Protein AF-A0A151WVJ7-F1 (afdb_monomer_lite)

Sequence (176 aa):
GEPSLVNQLFRTQRDSLEKLSWDQTILDFTKSIVRTGLPNELRTQLLSKFEIKEALLILGPPKLNRMLLSVLKASSTVSKRDEYQSLAQLQVAAALNALGMGLSYLTKPEVSSCLPEDAKSALSQIAEATQLLADHQYRLSLARRAFIKPALNLLGKSPADLAPIVAFRHFFRGRG

Foldseek 3Di:
DDDDPCCVVPPPCPPPPVPPDDDPVRVVVVVVCVVPNDDPVVLVVLLVVLPQDDPLCLQAQQAAAPVLQVLQVVDPVSNVVLVVLRSVSSSLSSVLSVLVVVLVVCPPPVNVVPDDPVVVVVSVVSVVVSVVSSVVSVVSLVVSLVSSVVSCVVVVDPPSVPADSSVVSVVRVDDD

Structure (mmCIF, N/CA/C/O backbone):
data_AF-A0A151WVJ7-F1
#
_entry.id   AF-A0A151WVJ7-F1
#
loop_
_atom_site.group_PDB
_atom_site.id
_atom_site.type_symbol
_atom_site.label_atom_id
_atom_site.label_alt_id
_atom_site.label_comp_id
_atom_site.label_asym_id
_atom_site.label_entity_id
_atom_site.label_seq_id
_atom_site.pdbx_PDB_ins_code
_atom_site.Cartn_x
_atom_site.Cartn_y
_atom_site.Cartn_z
_atom_site.occupancy
_atom_site.B_iso_or_equiv
_atom_site.auth_seq_id
_atom_site.auth_comp_id
_atom_site.auth_asym_id
_atom_site.auth_atom_id
_atom_site.pdbx_PDB_model_num
ATOM 1 N N . GLY A 1 1 ? 17.662 -2.172 46.462 1.00 41.59 1 GLY A N 1
ATOM 2 C CA . GLY A 1 1 ? 18.416 -1.448 45.425 1.00 41.59 1 GLY A CA 1
ATOM 3 C C . GLY A 1 1 ? 17.530 -1.335 44.213 1.00 41.59 1 GLY A C 1
ATOM 4 O O . GLY A 1 1 ? 16.943 -2.344 43.839 1.00 41.59 1 GLY A O 1
ATOM 5 N N . GLU A 1 2 ? 17.357 -0.128 43.680 1.00 43.47 2 GLU A N 1
ATOM 6 C CA . GLU A 1 2 ? 16.563 0.091 42.467 1.00 43.47 2 GLU A CA 1
ATOM 7 C C . GLU A 1 2 ? 17.134 -0.705 41.282 1.00 43.47 2 GLU A C 1
ATOM 9 O O . GLU A 1 2 ? 18.357 -0.865 41.181 1.00 43.47 2 GLU A O 1
ATOM 14 N N . PRO A 1 3 ? 16.285 -1.236 40.386 1.00 49.34 3 PRO A N 1
ATOM 15 C CA . PRO A 1 3 ? 16.765 -1.912 39.194 1.00 49.34 3 PRO A CA 1
ATOM 16 C C . PRO A 1 3 ? 17.488 -0.911 38.282 1.00 49.34 3 PRO A C 1
ATOM 18 O O . PRO A 1 3 ? 16.977 0.164 37.988 1.00 49.34 3 PRO A O 1
ATOM 21 N N . SER A 1 4 ? 18.680 -1.296 37.821 1.00 56.41 4 SER A N 1
ATOM 22 C CA . SER A 1 4 ? 19.497 -0.550 36.857 1.00 56.41 4 SER A CA 1
ATOM 23 C C . SER A 1 4 ? 18.676 -0.067 35.651 1.00 56.41 4 SER A C 1
ATOM 25 O O . SER A 1 4 ? 17.967 -0.860 35.028 1.00 56.41 4 SER A O 1
ATOM 27 N N . LEU A 1 5 ? 18.837 1.210 35.277 1.00 52.72 5 LEU A N 1
ATOM 28 C CA . LEU A 1 5 ? 18.240 1.845 34.090 1.00 52.72 5 LEU A CA 1
ATOM 29 C C . LEU A 1 5 ? 18.525 1.046 32.800 1.00 52.72 5 LEU A C 1
ATOM 31 O O . LEU A 1 5 ? 17.710 1.002 31.885 1.00 52.72 5 LEU A O 1
ATOM 35 N N . VAL A 1 6 ? 19.659 0.339 32.760 1.00 51.47 6 VAL A N 1
ATOM 36 C CA . VAL A 1 6 ? 20.054 -0.557 31.663 1.00 51.47 6 VAL A CA 1
ATOM 37 C C . VAL A 1 6 ? 19.116 -1.772 31.580 1.00 51.47 6 VAL A C 1
ATOM 39 O O . VAL A 1 6 ? 18.705 -2.155 30.492 1.00 51.47 6 VAL A O 1
ATOM 42 N N . ASN A 1 7 ? 18.663 -2.330 32.707 1.00 47.44 7 ASN A N 1
ATOM 43 C CA . ASN A 1 7 ? 17.686 -3.429 32.707 1.00 47.44 7 ASN A CA 1
ATOM 44 C C . ASN A 1 7 ? 16.273 -2.976 32.302 1.00 47.44 7 ASN A C 1
ATOM 46 O O . ASN A 1 7 ? 15.473 -3.809 31.885 1.00 47.44 7 ASN A O 1
ATOM 50 N N . GLN A 1 8 ? 15.958 -1.681 32.406 1.00 52.78 8 GLN A N 1
ATOM 51 C CA . GLN A 1 8 ? 14.706 -1.114 31.892 1.00 52.78 8 GLN A CA 1
ATOM 52 C C . GLN A 1 8 ? 14.799 -0.793 30.392 1.00 52.78 8 GLN A C 1
ATOM 54 O O . GLN A 1 8 ? 13.868 -1.089 29.652 1.00 52.78 8 GLN A O 1
ATOM 59 N N . LEU A 1 9 ? 15.934 -0.251 29.936 1.00 46.62 9 LEU A N 1
ATOM 60 C CA . LEU A 1 9 ? 16.175 0.127 28.537 1.00 46.62 9 LEU A CA 1
ATOM 61 C C . LEU A 1 9 ? 16.411 -1.075 27.608 1.00 46.62 9 LEU A C 1
ATOM 63 O O . LEU A 1 9 ? 16.089 -1.004 26.426 1.00 46.62 9 LEU A O 1
ATOM 67 N N . PHE A 1 10 ? 16.953 -2.178 28.139 1.00 50.00 10 PHE A N 1
ATOM 68 C CA . PHE A 1 10 ? 17.265 -3.399 27.387 1.00 50.00 10 PHE A CA 1
ATOM 69 C C . PHE A 1 10 ? 16.437 -4.610 27.822 1.00 50.00 10 PHE A C 1
ATOM 71 O O . PHE A 1 10 ? 16.807 -5.748 27.520 1.00 50.00 10 PHE A O 1
ATOM 78 N N . ARG A 1 11 ? 15.274 -4.400 28.462 1.00 42.91 11 ARG A N 1
ATOM 79 C CA . ARG A 1 11 ? 14.203 -5.390 28.335 1.00 42.91 11 ARG A CA 1
ATOM 80 C C . ARG A 1 11 ? 13.901 -5.482 26.846 1.00 42.91 11 ARG A C 1
ATOM 82 O O . ARG A 1 11 ? 13.170 -4.668 26.294 1.00 42.91 11 ARG A O 1
ATOM 89 N N . THR A 1 12 ? 14.489 -6.483 26.190 1.00 44.06 12 THR A N 1
ATOM 90 C CA . THR A 1 12 ? 13.904 -7.093 25.002 1.00 44.06 12 THR A CA 1
ATOM 91 C C . THR A 1 12 ? 12.420 -7.158 25.274 1.00 44.06 12 THR A C 1
ATOM 93 O O . THR A 1 12 ? 12.015 -7.811 26.237 1.00 44.06 12 THR A O 1
ATOM 96 N N . GLN A 1 13 ? 11.656 -6.425 24.478 1.00 44.62 13 GLN A N 1
ATOM 97 C CA . GLN A 1 13 ? 10.208 -6.414 24.447 1.00 44.62 13 GLN A CA 1
ATOM 98 C C . GLN A 1 13 ? 9.738 -7.834 24.083 1.00 44.62 13 GLN A C 1
ATOM 100 O O . GLN A 1 13 ? 9.376 -8.140 22.957 1.00 44.62 13 GLN A O 1
ATOM 105 N N . ARG A 1 14 ? 9.870 -8.751 25.043 1.00 41.69 14 ARG A N 1
ATOM 106 C CA . ARG A 1 14 ? 9.162 -10.026 25.131 1.00 41.69 14 ARG A CA 1
ATOM 107 C C . ARG A 1 14 ? 7.841 -9.840 25.862 1.00 41.69 14 ARG A C 1
ATOM 109 O O . ARG A 1 14 ? 7.073 -10.785 25.957 1.00 41.69 14 ARG A O 1
ATOM 116 N N . ASP A 1 15 ? 7.552 -8.631 26.323 1.00 41.44 15 ASP A N 1
ATOM 117 C CA . ASP A 1 15 ? 6.235 -8.285 26.812 1.00 41.44 15 ASP A CA 1
ATOM 118 C C . ASP A 1 15 ? 5.339 -8.066 25.575 1.00 41.44 15 ASP A C 1
ATOM 120 O O . ASP A 1 15 ? 5.373 -7.004 24.953 1.00 41.44 15 ASP A O 1
ATOM 124 N N . SER A 1 16 ? 4.587 -9.123 25.217 1.00 42.91 16 SER A N 1
ATOM 125 C CA . SER A 1 16 ? 3.394 -9.186 24.336 1.00 42.91 16 SER A CA 1
ATOM 126 C C . SER A 1 16 ? 3.463 -9.863 22.954 1.00 42.91 16 SER A C 1
ATOM 128 O O . SER A 1 16 ? 2.464 -9.839 22.236 1.00 42.91 16 SER A O 1
ATOM 130 N N . LEU A 1 17 ? 4.530 -10.583 22.581 1.00 43.16 17 LEU A N 1
ATOM 131 C CA . LEU A 1 17 ? 4.458 -11.405 21.351 1.00 43.16 17 LEU A CA 1
ATOM 132 C C . LEU A 1 17 ? 3.485 -12.601 21.490 1.00 43.16 17 LEU A C 1
ATOM 134 O O . LEU A 1 17 ? 3.067 -13.188 20.495 1.00 43.16 17 LEU A O 1
ATOM 138 N N . GLU A 1 18 ? 3.061 -12.910 22.719 1.00 43.25 18 GLU A N 1
ATOM 139 C CA . GLU A 1 18 ? 2.094 -13.966 23.049 1.00 43.25 18 GLU A CA 1
ATOM 140 C C . GLU A 1 18 ? 0.646 -13.682 22.589 1.00 43.25 18 GLU A C 1
ATOM 142 O O . GLU A 1 18 ? -0.194 -14.571 22.691 1.00 43.25 18 GLU A O 1
ATOM 147 N N . LYS A 1 19 ? 0.327 -12.500 22.032 1.00 51.91 19 LYS A N 1
ATOM 148 C CA . LYS A 1 19 ? -1.049 -12.140 21.612 1.00 51.91 19 LYS A CA 1
ATOM 149 C C . LYS A 1 19 ? -1.224 -11.905 20.100 1.00 51.91 19 LYS A C 1
ATOM 151 O O . LYS A 1 19 ? -2.216 -11.313 19.687 1.00 51.91 19 LYS A O 1
ATOM 156 N N . LEU A 1 20 ? -0.286 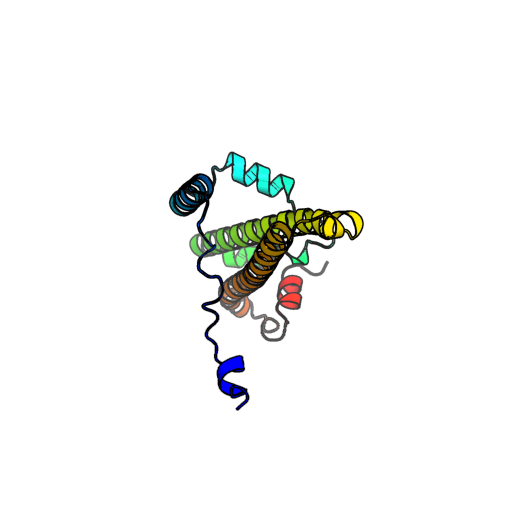-12.358 19.261 1.00 55.97 20 LEU A N 1
ATOM 157 C CA . LEU A 1 20 ? -0.346 -12.204 17.796 1.00 55.97 20 LEU A CA 1
ATOM 158 C C . LEU A 1 20 ? -0.663 -13.530 17.085 1.00 55.97 20 LEU A C 1
ATOM 160 O O . LEU A 1 20 ? 0.048 -13.956 16.175 1.00 55.97 20 LEU A O 1
ATOM 164 N N . SER A 1 21 ? -1.736 -14.208 17.489 1.00 79.44 21 SER A N 1
ATOM 165 C CA . SER A 1 21 ? -2.276 -15.320 16.704 1.00 79.44 21 SER A CA 1
ATOM 166 C C . SER A 1 21 ? -3.178 -14.759 15.609 1.00 79.44 21 SER A C 1
ATOM 168 O O . SER A 1 21 ? -4.186 -14.116 15.904 1.00 79.44 21 SER A O 1
ATOM 170 N N . TRP A 1 22 ? -2.828 -14.995 14.346 1.00 85.88 22 TRP A N 1
ATOM 171 C CA . TRP A 1 22 ? -3.732 -14.696 13.240 1.00 85.88 22 TRP A CA 1
ATOM 172 C C . TRP A 1 22 ? -4.992 -15.547 13.385 1.00 85.88 22 TRP A C 1
ATOM 174 O O . TRP A 1 22 ? -4.895 -16.746 13.650 1.00 85.88 22 TRP A O 1
ATOM 184 N N . ASP A 1 23 ? -6.158 -14.948 13.156 1.00 91.44 23 ASP A N 1
ATOM 185 C CA . ASP A 1 23 ? -7.350 -15.741 12.876 1.00 91.44 23 ASP A CA 1
ATOM 186 C C . ASP A 1 23 ? -7.069 -16.668 11.680 1.00 91.44 23 ASP A C 1
ATOM 188 O O . ASP A 1 23 ? -6.447 -16.263 10.690 1.00 91.44 23 ASP A O 1
ATOM 192 N N . GLN A 1 24 ? -7.514 -17.920 11.777 1.00 91.44 24 GLN A N 1
ATOM 193 C CA . GLN A 1 24 ? -7.188 -18.946 10.789 1.00 91.44 24 GLN A CA 1
ATOM 194 C C . GLN A 1 24 ? -7.750 -18.601 9.402 1.00 91.44 24 GLN A C 1
ATOM 196 O O . GLN A 1 24 ? -7.075 -18.810 8.394 1.00 91.44 24 GLN A O 1
ATOM 201 N N . THR A 1 25 ? -8.938 -17.993 9.344 1.00 94.31 25 THR A N 1
ATOM 202 C CA . THR A 1 25 ? -9.561 -17.557 8.088 1.00 94.31 25 THR A CA 1
ATOM 203 C C . THR A 1 25 ? -8.747 -16.442 7.444 1.00 94.31 25 THR A C 1
ATOM 205 O O . THR A 1 25 ? -8.478 -16.490 6.243 1.00 94.31 25 THR A O 1
ATOM 208 N N . ILE A 1 26 ? -8.306 -15.459 8.239 1.00 91.00 26 ILE A N 1
ATOM 209 C CA . ILE A 1 26 ? -7.441 -14.370 7.762 1.00 91.00 26 ILE A CA 1
ATOM 210 C C . ILE A 1 26 ? -6.123 -14.941 7.227 1.00 91.00 26 ILE A C 1
ATOM 212 O O . ILE A 1 26 ? -5.690 -14.582 6.131 1.00 91.00 26 ILE A O 1
ATOM 216 N N . LEU A 1 27 ? -5.505 -15.868 7.962 1.00 92.19 27 LEU A N 1
ATOM 217 C CA . LEU A 1 27 ? -4.246 -16.495 7.568 1.00 92.19 27 LEU A CA 1
ATOM 218 C C . LEU A 1 27 ? -4.366 -17.276 6.259 1.00 92.19 27 LEU A C 1
ATOM 220 O O . LEU A 1 27 ? -3.520 -17.127 5.372 1.00 92.19 27 LEU A O 1
ATOM 224 N N . ASP A 1 28 ? -5.399 -18.100 6.123 1.00 93.94 28 ASP A N 1
ATOM 225 C CA . ASP A 1 28 ? -5.593 -18.930 4.938 1.00 93.94 28 ASP A CA 1
ATOM 226 C C . ASP A 1 28 ? -5.972 -18.095 3.716 1.00 93.94 28 ASP A C 1
ATOM 228 O O . ASP A 1 28 ? -5.430 -18.318 2.626 1.00 93.94 28 ASP A O 1
ATOM 232 N N . PHE A 1 29 ? -6.799 -17.064 3.905 1.00 93.94 29 PHE A N 1
ATOM 233 C CA . PHE A 1 29 ? -7.080 -16.080 2.867 1.00 93.94 29 PHE A CA 1
ATOM 234 C C . PHE A 1 29 ? -5.795 -15.390 2.392 1.00 93.94 29 PHE A C 1
ATOM 236 O O . PHE A 1 29 ? -5.490 -15.406 1.198 1.00 93.94 29 PHE A O 1
ATOM 243 N N . THR A 1 30 ? -4.985 -14.845 3.305 1.00 93.38 30 THR A N 1
ATOM 244 C CA . THR A 1 30 ? -3.733 -14.167 2.940 1.00 93.38 30 THR A CA 1
ATOM 245 C C . THR A 1 30 ? -2.762 -15.108 2.235 1.00 93.38 30 THR A C 1
ATOM 247 O O . THR A 1 30 ? -2.191 -14.740 1.207 1.00 93.38 30 THR A O 1
ATOM 250 N N . LYS A 1 31 ? -2.603 -16.346 2.720 1.00 94.75 31 LYS A N 1
ATOM 251 C CA . LYS A 1 31 ? -1.777 -17.368 2.058 1.00 94.75 31 LYS A CA 1
ATOM 252 C C . LYS A 1 31 ? -2.257 -17.669 0.641 1.00 94.75 31 LYS A C 1
ATOM 254 O O . LYS A 1 31 ? -1.425 -17.854 -0.247 1.00 94.75 31 LYS A O 1
ATOM 259 N N . SER A 1 32 ? -3.569 -17.746 0.430 1.00 96.56 32 SER A N 1
ATOM 260 C CA . SER A 1 32 ? -4.154 -17.954 -0.896 1.00 96.56 32 SER A CA 1
ATOM 261 C C . SER A 1 32 ? -3.799 -16.793 -1.827 1.00 96.56 32 SER A C 1
ATOM 263 O O . SER A 1 32 ? -3.144 -17.007 -2.848 1.00 96.56 32 SER A O 1
ATOM 265 N N . ILE A 1 33 ? -4.089 -15.554 -1.415 1.00 96.50 33 ILE A N 1
ATOM 266 C CA . ILE A 1 33 ? -3.844 -14.360 -2.234 1.00 96.50 33 ILE A CA 1
ATOM 267 C C . ILE A 1 33 ? -2.358 -14.157 -2.547 1.00 96.50 33 ILE A C 1
ATOM 269 O O . ILE A 1 33 ? -2.028 -13.751 -3.658 1.00 96.50 33 ILE A O 1
ATOM 273 N N . VAL A 1 34 ? -1.442 -14.469 -1.627 1.00 94.25 34 VAL A N 1
ATOM 274 C CA . VAL A 1 34 ? 0.006 -14.396 -1.902 1.00 94.25 34 VAL A CA 1
ATOM 275 C C . VAL A 1 34 ? 0.428 -15.369 -3.009 1.00 94.25 34 VAL A C 1
ATOM 277 O O . VAL A 1 34 ? 1.318 -15.050 -3.793 1.00 94.25 34 VAL A O 1
ATOM 280 N N . ARG A 1 35 ? -0.206 -16.545 -3.100 1.00 95.88 35 ARG A N 1
ATOM 281 C CA . ARG A 1 35 ? 0.140 -17.573 -4.094 1.00 95.88 35 ARG A CA 1
ATOM 282 C C . ARG A 1 35 ? -0.509 -17.332 -5.449 1.00 95.88 35 ARG A C 1
ATOM 284 O O . ARG A 1 35 ? 0.130 -17.558 -6.470 1.00 95.88 35 ARG A O 1
ATOM 291 N N . THR A 1 36 ? -1.771 -16.917 -5.460 1.00 96.25 36 THR A N 1
ATOM 292 C CA . THR A 1 36 ? -2.574 -16.850 -6.691 1.00 96.25 36 THR A CA 1
ATOM 293 C C . THR A 1 36 ? -2.821 -15.427 -7.174 1.00 96.25 36 THR A C 1
ATOM 295 O O . THR A 1 36 ? -3.257 -15.223 -8.303 1.00 96.25 36 THR A O 1
ATOM 298 N N . GLY A 1 37 ? -2.564 -14.430 -6.328 1.00 94.81 37 GLY A N 1
ATOM 299 C CA . GLY A 1 37 ? -3.049 -13.072 -6.521 1.00 94.81 37 GLY A CA 1
ATOM 300 C C . GLY A 1 37 ? -4.558 -12.951 -6.283 1.00 94.81 37 GLY A C 1
ATOM 301 O O . GLY A 1 37 ? -5.278 -13.934 -6.103 1.00 94.81 37 GLY A O 1
ATOM 302 N N . LEU A 1 38 ? -5.041 -11.706 -6.291 1.00 94.56 38 LEU A N 1
ATOM 303 C CA . LEU A 1 38 ? -6.476 -11.411 -6.297 1.00 94.56 38 LEU A CA 1
ATOM 304 C C . LEU A 1 38 ? -7.118 -11.822 -7.638 1.00 94.56 38 LEU A C 1
ATOM 306 O O . LEU A 1 38 ? -6.493 -11.623 -8.687 1.00 94.56 38 LEU A O 1
ATOM 310 N N . PRO A 1 39 ? -8.378 -12.289 -7.642 1.00 95.12 39 PRO A N 1
ATOM 311 C CA . PRO A 1 39 ? -9.177 -12.381 -8.863 1.00 95.12 39 PRO A CA 1
ATOM 312 C C . PRO A 1 39 ? -9.229 -11.034 -9.599 1.00 95.12 39 PRO A C 1
ATOM 314 O O . PRO A 1 39 ? -9.251 -9.975 -8.963 1.00 95.12 39 PRO A O 1
ATOM 317 N N . ASN A 1 40 ? -9.236 -11.054 -10.934 1.00 94.12 40 ASN A N 1
ATOM 318 C CA . ASN A 1 40 ? -9.150 -9.834 -11.746 1.00 94.12 40 ASN A CA 1
ATOM 319 C C . ASN A 1 40 ? -10.339 -8.897 -11.520 1.00 94.12 40 ASN A C 1
ATOM 321 O O . ASN A 1 40 ? -10.156 -7.682 -11.409 1.00 94.12 40 ASN A O 1
ATOM 325 N N . GLU A 1 41 ? -11.534 -9.462 -11.397 1.00 95.75 41 GLU A N 1
ATOM 326 C CA . GLU A 1 41 ? -12.787 -8.756 -11.154 1.00 95.75 41 GLU A CA 1
ATOM 327 C C . GLU A 1 41 ? -12.731 -8.051 -9.796 1.00 95.75 41 GLU A C 1
ATOM 329 O O . GLU A 1 41 ? -12.938 -6.839 -9.713 1.00 95.75 41 GLU A O 1
ATOM 334 N N . LEU A 1 42 ? -12.336 -8.782 -8.745 1.00 95.38 42 LEU A N 1
ATOM 335 C CA . LEU A 1 42 ? -12.203 -8.236 -7.393 1.00 95.38 42 LEU A CA 1
ATOM 336 C C . LEU A 1 42 ? -11.128 -7.147 -7.327 1.00 95.38 42 LEU A C 1
ATOM 338 O O . LEU A 1 42 ? -11.358 -6.085 -6.750 1.00 95.38 42 LEU A O 1
ATOM 342 N N . ARG A 1 43 ? -9.961 -7.371 -7.944 1.00 96.50 43 ARG A N 1
ATOM 343 C CA . ARG A 1 43 ? -8.898 -6.358 -8.010 1.00 96.50 43 ARG A CA 1
ATOM 344 C C . ARG A 1 43 ? -9.418 -5.082 -8.667 1.00 96.50 43 ARG A C 1
ATOM 346 O O . ARG A 1 43 ? -9.240 -4.003 -8.114 1.00 96.50 43 ARG A O 1
ATOM 353 N N . THR A 1 44 ? -10.080 -5.201 -9.815 1.00 95.62 44 THR A N 1
ATOM 354 C CA . THR A 1 44 ? -10.607 -4.052 -10.567 1.00 95.62 44 THR A CA 1
ATOM 355 C C . THR A 1 44 ? -11.663 -3.297 -9.761 1.00 95.62 44 THR A C 1
ATOM 357 O O . THR A 1 44 ? -11.609 -2.070 -9.672 1.00 95.62 44 THR A O 1
ATOM 360 N N . GLN A 1 45 ? -12.571 -4.021 -9.103 1.00 97.38 45 GLN A N 1
ATOM 361 C CA . GLN A 1 45 ? -13.584 -3.440 -8.226 1.00 97.38 45 GLN A CA 1
ATOM 362 C C . GLN A 1 45 ? -12.954 -2.657 -7.066 1.00 97.38 45 GLN A C 1
ATOM 364 O O . GLN A 1 45 ? -13.356 -1.526 -6.799 1.00 97.38 45 GLN A O 1
ATOM 369 N N . LEU A 1 46 ? -11.951 -3.227 -6.388 1.00 97.12 46 LEU A N 1
ATOM 370 C CA . LEU A 1 46 ? -11.264 -2.567 -5.275 1.00 97.12 46 LEU A CA 1
ATOM 371 C C . LEU A 1 46 ? -10.479 -1.333 -5.736 1.00 97.12 46 LEU A C 1
ATOM 373 O O . LEU A 1 46 ? -10.552 -0.291 -5.087 1.00 97.12 46 LEU A O 1
ATOM 377 N N . LEU A 1 47 ? -9.778 -1.420 -6.870 1.00 95.62 47 LEU A N 1
ATOM 378 C CA . LEU A 1 47 ? -9.050 -0.287 -7.449 1.00 95.62 47 LEU A CA 1
ATOM 379 C C . LEU A 1 47 ? -9.986 0.859 -7.847 1.00 95.62 47 LEU A C 1
ATOM 381 O O . LEU A 1 47 ? -9.636 2.019 -7.656 1.00 95.62 47 LEU A O 1
ATOM 385 N N . SER A 1 48 ? -11.174 0.543 -8.368 1.00 95.50 48 SER A N 1
ATOM 386 C CA . SER A 1 48 ? -12.192 1.545 -8.691 1.00 95.50 48 SER A CA 1
ATOM 387 C C . SER A 1 48 ? -12.800 2.163 -7.430 1.00 95.50 48 SER A C 1
ATOM 389 O O . SER A 1 48 ? -12.926 3.382 -7.338 1.00 95.50 48 SER A O 1
ATOM 391 N N . LYS A 1 49 ? -13.123 1.340 -6.426 1.00 96.12 49 LYS A N 1
ATOM 392 C CA . LYS A 1 49 ? -13.698 1.801 -5.156 1.00 96.12 49 LYS A CA 1
ATOM 393 C C . LYS A 1 49 ? -12.767 2.753 -4.407 1.00 96.12 49 LYS A C 1
ATOM 395 O O . LYS A 1 49 ? -13.234 3.726 -3.823 1.00 96.12 49 LYS A O 1
ATOM 400 N N . PHE A 1 50 ? -11.468 2.470 -4.427 1.00 95.06 50 PHE A N 1
ATOM 401 C CA . PHE A 1 50 ? -10.446 3.248 -3.727 1.00 95.06 50 PHE A CA 1
ATOM 402 C C . PHE A 1 50 ? -9.565 4.049 -4.690 1.00 95.06 50 PHE A C 1
ATOM 404 O O . PHE A 1 50 ? -8.381 4.271 -4.425 1.00 95.06 50 PHE A O 1
ATOM 411 N N . GLU A 1 51 ? -10.152 4.500 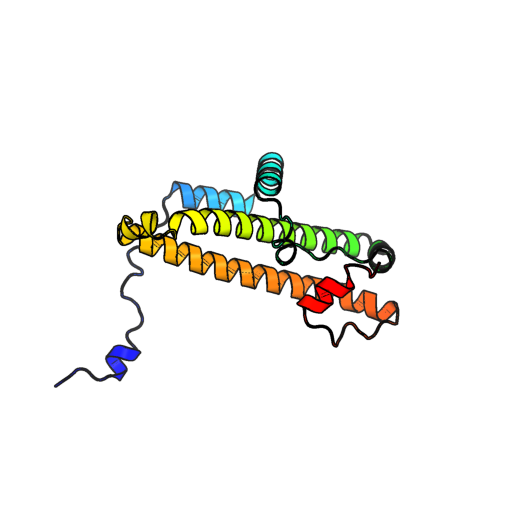-5.800 1.00 92.31 51 GLU A N 1
ATOM 412 C CA . GLU A 1 51 ? -9.472 5.314 -6.802 1.00 92.31 51 GLU A CA 1
ATOM 413 C C . GLU A 1 51 ? -8.815 6.555 -6.177 1.00 92.31 51 GLU A C 1
ATOM 415 O O . GLU A 1 51 ? -9.351 7.215 -5.285 1.00 92.31 51 GLU A O 1
ATOM 420 N N . ILE A 1 52 ? -7.635 6.891 -6.690 1.00 87.38 52 ILE A N 1
ATOM 421 C CA . ILE A 1 52 ? -6.830 8.018 -6.240 1.00 87.38 52 ILE A CA 1
ATOM 422 C C . ILE A 1 52 ? -7.235 9.290 -6.986 1.00 87.38 52 ILE A C 1
ATOM 424 O O . ILE A 1 52 ? -6.938 9.442 -8.171 1.00 87.38 52 ILE A O 1
ATOM 428 N N . LYS A 1 53 ? -7.871 10.225 -6.273 1.00 85.12 53 LYS A N 1
ATOM 429 C CA . LYS A 1 53 ? -8.361 11.503 -6.813 1.00 85.12 53 LYS A CA 1
ATOM 430 C C . LYS A 1 53 ? -7.670 12.698 -6.156 1.00 85.12 53 LYS A C 1
ATOM 432 O O . LYS A 1 53 ? -7.201 12.611 -5.025 1.00 85.12 53 LYS A O 1
ATOM 437 N N . GLU A 1 54 ? -7.620 13.814 -6.882 1.00 82.88 54 GLU A N 1
ATOM 438 C CA . GLU A 1 54 ? -7.253 15.142 -6.360 1.00 82.88 54 GLU A CA 1
ATOM 439 C C . GLU A 1 54 ? -5.975 15.161 -5.494 1.00 82.88 54 GLU A C 1
ATOM 441 O O . GLU A 1 54 ? -4.881 14.881 -5.993 1.00 82.88 54 GLU A O 1
ATOM 446 N N . ALA A 1 55 ? -6.100 15.487 -4.202 1.00 76.31 55 ALA A N 1
ATOM 447 C CA . ALA A 1 55 ? -5.000 15.580 -3.245 1.00 76.31 55 ALA A CA 1
ATOM 448 C C . ALA A 1 55 ? -4.231 14.257 -3.087 1.00 76.31 55 ALA A C 1
ATOM 450 O O . ALA A 1 55 ? -3.035 14.260 -2.797 1.00 76.31 55 ALA A O 1
ATOM 451 N N . LEU A 1 56 ? -4.882 13.119 -3.348 1.00 79.94 56 LEU A N 1
ATOM 452 C CA . LEU A 1 56 ? -4.268 11.801 -3.241 1.00 79.94 56 LEU A CA 1
ATOM 453 C C . LEU A 1 56 ? -3.425 11.442 -4.465 1.00 79.94 56 LEU A C 1
ATOM 455 O O . LEU A 1 56 ? -2.694 10.460 -4.406 1.00 79.94 56 LEU A O 1
ATOM 459 N N . LEU A 1 57 ? -3.445 12.225 -5.554 1.00 80.44 57 LEU A N 1
ATOM 460 C CA . LEU A 1 57 ? -2.658 11.937 -6.766 1.00 80.44 57 LEU A CA 1
ATOM 461 C C . LEU A 1 57 ? -1.156 11.777 -6.489 1.00 80.44 57 LEU A C 1
ATOM 463 O O . LEU A 1 57 ? -0.462 11.119 -7.262 1.00 80.44 57 LEU A O 1
ATOM 467 N N . ILE A 1 58 ? -0.654 12.333 -5.382 1.00 77.19 58 ILE A N 1
ATOM 468 C CA . ILE A 1 58 ? 0.720 12.122 -4.915 1.00 77.19 58 ILE A CA 1
ATOM 469 C C . ILE A 1 58 ? 0.999 10.675 -4.482 1.00 77.19 58 ILE A C 1
ATOM 471 O O . ILE A 1 58 ? 2.146 10.238 -4.516 1.00 77.19 58 ILE A O 1
ATOM 475 N N . LEU A 1 59 ? -0.018 9.912 -4.094 1.00 77.75 59 LEU A N 1
ATOM 476 C CA . LEU A 1 59 ? 0.106 8.500 -3.751 1.00 77.75 59 LEU A CA 1
ATOM 477 C C . LEU A 1 59 ? 0.219 7.628 -5.000 1.00 77.75 59 LEU A C 1
ATOM 479 O O . LEU A 1 59 ? 0.834 6.573 -4.928 1.00 77.75 59 LEU A O 1
ATOM 483 N N . GLY A 1 60 ? -0.335 8.055 -6.138 1.00 73.12 60 GLY A N 1
ATOM 484 C CA . GLY A 1 60 ? -0.372 7.270 -7.371 1.00 73.12 60 GLY A CA 1
ATOM 485 C C . GLY A 1 60 ? 0.961 7.200 -8.136 1.00 73.12 60 GLY A C 1
ATOM 486 O O . GLY A 1 60 ? 1.898 7.961 -7.865 1.00 73.12 60 GLY A O 1
ATOM 487 N N . PRO A 1 61 ? 1.064 6.297 -9.131 1.00 72.25 61 PRO A N 1
ATOM 488 C CA . PRO A 1 61 ? 2.199 6.277 -10.045 1.00 72.25 61 PRO A CA 1
ATOM 489 C C . PRO A 1 61 ? 2.282 7.598 -10.831 1.00 72.25 61 PRO A C 1
ATOM 491 O O . PRO A 1 61 ? 1.265 8.069 -11.349 1.00 72.25 61 PRO A O 1
ATOM 494 N N . PRO A 1 62 ? 3.476 8.198 -11.002 1.00 67.75 62 PRO A N 1
ATOM 495 C CA . PRO A 1 62 ? 3.618 9.327 -11.912 1.00 67.75 62 PRO A CA 1
ATOM 496 C C . PRO A 1 62 ? 3.301 8.885 -13.347 1.00 67.75 62 PRO A C 1
ATOM 498 O O . PRO A 1 62 ? 3.746 7.826 -13.800 1.00 67.75 62 PRO A O 1
ATOM 501 N N . LYS A 1 63 ? 2.525 9.701 -14.069 1.00 67.75 63 LYS A N 1
ATOM 502 C CA . LYS A 1 63 ? 2.226 9.480 -15.493 1.00 67.75 63 LYS A CA 1
ATOM 503 C C . LYS A 1 63 ? 3.477 9.738 -16.304 1.00 67.75 63 LYS A C 1
ATOM 505 O O . LYS A 1 63 ? 3.932 10.864 -16.232 1.00 67.75 63 LYS A O 1
ATOM 510 N N . LEU A 1 64 ? 3.973 8.770 -17.080 1.00 64.88 64 LEU A N 1
ATOM 511 C CA . LEU A 1 64 ? 5.145 8.959 -17.941 1.00 64.88 64 LEU A CA 1
ATOM 512 C C . LEU A 1 64 ? 4.934 10.047 -19.008 1.00 64.88 64 LEU A C 1
ATOM 514 O O . LEU A 1 64 ? 3.867 10.133 -19.616 1.00 64.88 64 LEU A O 1
ATOM 518 N N . ASN A 1 65 ? 5.980 10.826 -19.301 1.00 65.00 65 ASN A N 1
ATOM 519 C CA . ASN A 1 65 ? 5.986 11.771 -20.418 1.00 65.00 65 ASN A CA 1
ATOM 520 C C . ASN A 1 65 ? 5.892 11.010 -21.759 1.00 65.00 65 ASN A C 1
ATOM 522 O O . ASN A 1 65 ? 6.543 9.978 -21.934 1.00 65.00 65 ASN A O 1
ATOM 526 N N . ARG A 1 66 ? 5.137 11.542 -22.732 1.00 65.31 66 ARG A N 1
ATOM 527 C CA . ARG A 1 66 ? 4.973 10.956 -24.077 1.00 65.31 66 ARG A CA 1
ATOM 528 C C . ARG A 1 66 ? 6.299 10.673 -24.796 1.00 65.31 66 ARG A C 1
ATOM 530 O O . ARG A 1 66 ? 6.397 9.649 -25.463 1.00 65.31 66 ARG A O 1
ATOM 537 N N . MET A 1 67 ? 7.322 11.510 -24.610 1.00 62.19 67 MET A N 1
ATOM 538 C CA . MET A 1 67 ? 8.656 11.281 -25.191 1.00 62.19 67 MET A CA 1
ATOM 539 C C . MET A 1 67 ? 9.405 10.105 -24.553 1.00 62.19 67 MET A C 1
ATOM 541 O O . MET A 1 67 ? 10.258 9.498 -25.186 1.00 62.19 67 MET A O 1
ATOM 545 N N . LEU A 1 68 ? 9.105 9.774 -23.297 1.00 64.88 68 LEU A N 1
ATOM 546 C CA . LEU A 1 68 ? 9.693 8.611 -22.628 1.00 64.88 68 LEU A CA 1
ATOM 547 C C . LEU A 1 68 ? 8.936 7.343 -22.981 1.00 64.88 68 LEU A C 1
ATOM 549 O O . LEU A 1 68 ? 9.544 6.291 -23.130 1.00 64.88 68 LEU A O 1
ATOM 553 N N . LEU A 1 69 ? 7.625 7.457 -23.195 1.00 67.50 69 LEU A N 1
ATOM 554 C CA . LEU A 1 69 ? 6.821 6.353 -23.697 1.00 67.50 69 LEU A CA 1
ATOM 555 C C . LEU A 1 69 ? 7.314 5.864 -25.062 1.00 67.50 69 LEU A C 1
ATOM 557 O O . LEU A 1 69 ? 7.360 4.658 -25.259 1.00 67.50 69 LEU A O 1
ATOM 561 N N . SER A 1 70 ? 7.706 6.746 -25.988 1.00 67.44 70 SER A N 1
ATOM 562 C CA . SER A 1 70 ? 8.230 6.312 -27.294 1.00 67.44 70 SER A CA 1
ATOM 563 C C . SER A 1 70 ? 9.558 5.557 -27.177 1.00 67.44 70 SER A C 1
ATOM 565 O O . SER A 1 70 ? 9.722 4.530 -27.828 1.00 67.44 70 SER A O 1
ATOM 567 N N . VAL A 1 71 ? 10.467 6.000 -26.302 1.00 68.75 71 VAL A N 1
ATOM 568 C CA . VAL A 1 71 ? 11.750 5.314 -26.062 1.00 68.75 71 VAL A CA 1
ATOM 569 C C . VAL A 1 71 ? 11.558 3.984 -25.338 1.00 68.75 71 VAL A C 1
ATOM 571 O O . VAL A 1 71 ? 12.140 2.980 -25.732 1.00 68.75 71 VAL A O 1
ATOM 574 N N . LEU A 1 72 ? 10.708 3.935 -24.310 1.00 69.12 72 LEU A N 1
ATOM 575 C CA . LEU A 1 72 ? 10.437 2.697 -23.570 1.00 69.12 72 LEU A CA 1
ATOM 576 C C . LEU A 1 72 ? 9.694 1.668 -24.434 1.00 69.12 72 LEU A C 1
ATOM 578 O O . LEU A 1 72 ? 9.940 0.473 -24.301 1.00 69.12 72 LEU A O 1
ATOM 582 N N . LYS A 1 73 ? 8.834 2.118 -25.359 1.00 72.81 73 LYS A N 1
ATOM 583 C CA . LYS A 1 73 ? 8.138 1.253 -26.327 1.00 72.81 73 LYS A CA 1
ATOM 584 C C . LYS A 1 73 ? 9.051 0.665 -27.403 1.00 72.81 73 LYS A C 1
ATOM 586 O O . LYS A 1 73 ? 8.633 -0.280 -28.063 1.00 72.81 73 LYS A O 1
ATOM 591 N N . ALA A 1 74 ? 10.283 1.157 -27.553 1.00 73.88 74 ALA A N 1
ATOM 592 C CA . ALA A 1 74 ? 11.267 0.544 -28.445 1.00 73.88 74 ALA A CA 1
ATOM 593 C C . ALA A 1 74 ? 11.666 -0.876 -27.992 1.00 73.88 74 ALA A C 1
ATOM 595 O O . ALA A 1 74 ? 12.147 -1.667 -28.798 1.00 73.88 74 ALA A O 1
ATOM 596 N N . SER A 1 75 ? 11.428 -1.228 -26.719 1.00 80.44 75 SER A N 1
ATOM 597 C CA . SER A 1 75 ? 11.581 -2.587 -26.199 1.00 80.44 75 SER A CA 1
ATOM 598 C C . SER A 1 75 ? 10.300 -3.046 -25.500 1.00 80.44 75 SER A C 1
ATOM 600 O O . SER A 1 75 ? 9.883 -2.494 -24.480 1.00 80.44 75 SER A O 1
ATOM 602 N N . SER A 1 76 ? 9.685 -4.111 -26.017 1.00 79.88 76 SER A N 1
ATOM 603 C CA . SER A 1 76 ? 8.459 -4.689 -25.450 1.00 79.88 76 SER A CA 1
ATOM 604 C C . SER A 1 76 ? 8.643 -5.145 -23.997 1.00 79.88 76 SER A C 1
ATOM 606 O O . SER A 1 76 ? 7.760 -4.936 -23.166 1.00 79.88 76 SER A O 1
ATOM 608 N N . THR A 1 77 ? 9.811 -5.698 -23.662 1.00 82.81 77 THR A N 1
ATOM 609 C CA . THR A 1 77 ? 10.177 -6.103 -22.298 1.00 82.81 77 THR A CA 1
ATOM 610 C C . THR A 1 77 ? 10.260 -4.906 -21.357 1.00 82.81 77 THR A C 1
ATOM 612 O O . THR A 1 77 ? 9.761 -4.961 -20.233 1.00 82.81 77 THR A O 1
ATOM 615 N N . VAL A 1 78 ? 10.862 -3.806 -21.818 1.00 80.38 78 VAL A N 1
ATOM 616 C CA . VAL A 1 78 ? 10.999 -2.579 -21.027 1.00 80.38 78 VAL A CA 1
ATOM 617 C C . VAL A 1 78 ? 9.636 -1.941 -20.775 1.00 80.38 78 VAL A C 1
ATOM 619 O O . VAL A 1 78 ? 9.326 -1.586 -19.639 1.00 80.38 78 VAL A O 1
ATOM 622 N N . SER A 1 79 ? 8.795 -1.881 -21.809 1.00 80.00 79 SER A N 1
ATOM 623 C CA . SER A 1 79 ? 7.427 -1.373 -21.706 1.00 80.00 79 SER A CA 1
ATOM 624 C C . SER A 1 79 ? 6.571 -2.200 -20.741 1.00 80.00 79 SER A C 1
ATOM 6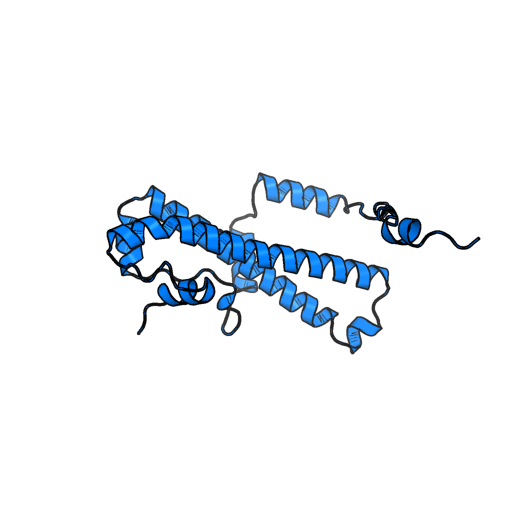26 O O . SER A 1 79 ? 5.932 -1.628 -19.862 1.00 80.00 79 SER A O 1
ATOM 628 N N . LYS A 1 80 ? 6.578 -3.537 -20.857 1.00 85.44 80 LYS A N 1
ATOM 629 C CA . LYS A 1 80 ? 5.812 -4.417 -19.954 1.00 85.44 80 LYS A CA 1
ATOM 630 C C . LYS A 1 80 ? 6.280 -4.305 -18.505 1.00 85.44 80 LYS A C 1
ATOM 632 O O . LYS A 1 80 ? 5.472 -4.333 -17.583 1.00 85.44 80 LYS A O 1
ATOM 637 N N . ARG A 1 81 ? 7.589 -4.159 -18.281 1.00 86.75 81 ARG A N 1
ATOM 638 C CA . ARG A 1 81 ? 8.135 -4.003 -16.929 1.00 86.75 81 ARG A CA 1
ATOM 639 C C . ARG A 1 81 ? 7.674 -2.703 -16.269 1.00 86.75 81 ARG A C 1
ATOM 641 O O . ARG A 1 81 ? 7.314 -2.737 -15.094 1.00 86.75 81 ARG A O 1
ATOM 648 N N . ASP A 1 82 ? 7.665 -1.588 -17.000 1.00 84.81 82 ASP A N 1
ATOM 649 C CA . ASP A 1 82 ? 7.140 -0.320 -16.476 1.00 84.81 82 ASP A CA 1
ATOM 650 C C . ASP A 1 82 ? 5.638 -0.404 -16.180 1.00 84.81 82 ASP A C 1
ATOM 652 O O . ASP A 1 82 ? 5.190 0.069 -15.136 1.00 84.81 82 ASP A O 1
ATOM 656 N N . GLU A 1 83 ? 4.875 -1.065 -17.054 1.00 86.69 83 GLU A N 1
ATOM 657 C CA . GLU A 1 83 ? 3.446 -1.301 -16.854 1.00 86.69 83 GLU A CA 1
ATOM 658 C C . GLU A 1 83 ? 3.184 -2.046 -15.539 1.00 86.69 83 GLU A C 1
ATOM 660 O O . GLU A 1 83 ? 2.428 -1.556 -14.699 1.00 86.69 83 GLU A O 1
ATOM 665 N N . TYR A 1 84 ? 3.877 -3.163 -15.291 1.00 90.06 84 TYR A N 1
ATOM 666 C CA . TYR A 1 84 ? 3.741 -3.898 -14.030 1.00 90.06 84 TYR A CA 1
ATOM 667 C C . TYR A 1 84 ? 4.136 -3.063 -12.808 1.00 90.06 84 TYR A C 1
ATOM 669 O O . TYR A 1 84 ? 3.460 -3.123 -11.780 1.00 90.06 84 TYR A O 1
ATOM 677 N N . GLN A 1 85 ? 5.191 -2.248 -12.904 1.00 89.38 85 GLN A N 1
ATOM 678 C CA . GLN A 1 85 ? 5.579 -1.347 -11.814 1.00 89.38 85 GLN A CA 1
ATOM 679 C C . GLN A 1 85 ? 4.519 -0.271 -11.558 1.00 89.38 85 GLN A C 1
ATOM 681 O O . GLN A 1 85 ? 4.205 0.018 -10.405 1.00 89.38 85 GLN A O 1
ATOM 686 N N . SER A 1 86 ? 3.934 0.291 -12.616 1.00 88.38 86 SER A N 1
ATOM 687 C CA . SER A 1 86 ? 2.850 1.266 -12.507 1.00 88.38 86 SER A CA 1
ATOM 688 C C . SER A 1 86 ? 1.592 0.647 -11.890 1.00 88.38 86 SER A C 1
ATOM 690 O O . SER A 1 86 ? 0.953 1.283 -11.053 1.00 88.38 86 SER A O 1
ATOM 692 N N . LEU A 1 87 ? 1.247 -0.591 -12.257 1.00 91.38 87 LEU A N 1
ATOM 693 C CA . LEU A 1 87 ? 0.121 -1.327 -11.674 1.00 91.38 87 LEU A CA 1
ATOM 694 C C . LEU A 1 87 ? 0.351 -1.638 -10.189 1.00 91.38 87 LEU A C 1
ATOM 696 O O . LEU A 1 87 ? -0.550 -1.430 -9.378 1.00 91.38 87 LEU A O 1
ATOM 700 N N . ALA A 1 88 ? 1.563 -2.055 -9.809 1.00 92.75 88 ALA A N 1
ATOM 701 C CA . ALA A 1 88 ? 1.922 -2.272 -8.408 1.00 92.75 88 ALA A CA 1
ATOM 702 C C . ALA A 1 88 ? 1.796 -0.978 -7.587 1.00 92.75 88 ALA A C 1
ATOM 704 O O . ALA A 1 88 ? 1.168 -0.969 -6.529 1.00 92.75 88 ALA A O 1
ATOM 705 N N . GLN A 1 89 ? 2.315 0.137 -8.114 1.00 92.19 89 GLN A N 1
ATOM 706 C CA . GLN A 1 89 ? 2.181 1.454 -7.490 1.00 92.19 89 GLN A CA 1
ATOM 707 C C . GLN A 1 89 ? 0.718 1.886 -7.339 1.00 92.19 89 GLN A C 1
ATOM 709 O O . GLN A 1 89 ? 0.366 2.494 -6.330 1.00 92.19 89 GLN A O 1
ATOM 714 N N . LEU A 1 90 ? -0.132 1.603 -8.330 1.00 92.44 90 LEU A N 1
ATOM 715 C CA . LEU A 1 90 ? -1.559 1.916 -8.267 1.00 92.44 90 LEU A CA 1
ATOM 716 C C . LEU A 1 90 ? -2.264 1.095 -7.181 1.00 92.44 90 LEU A C 1
ATOM 718 O O . LEU A 1 90 ? -3.068 1.643 -6.431 1.00 92.44 90 LEU A O 1
ATOM 722 N N . GLN A 1 91 ? -1.938 -0.193 -7.061 1.00 95.38 91 GLN A N 1
ATOM 723 C CA . GLN A 1 91 ? -2.536 -1.069 -6.057 1.00 95.38 91 GLN A CA 1
ATOM 724 C C . GLN A 1 91 ? -2.147 -0.672 -4.628 1.00 95.38 91 GLN A C 1
ATOM 726 O O . GLN A 1 91 ? -3.012 -0.630 -3.755 1.00 95.38 91 GLN A O 1
ATOM 731 N N . VAL A 1 92 ? -0.881 -0.313 -4.390 1.00 95.19 92 VAL A N 1
ATOM 732 C CA . VAL A 1 92 ? -0.444 0.209 -3.083 1.00 95.19 92 VAL A CA 1
ATOM 733 C C . VAL A 1 92 ? -1.113 1.550 -2.781 1.00 95.19 92 VAL A C 1
ATOM 735 O O . VAL A 1 92 ? -1.574 1.761 -1.662 1.00 95.19 92 VAL A O 1
ATOM 738 N N . ALA A 1 93 ? -1.234 2.441 -3.769 1.00 93.94 93 ALA A N 1
ATOM 739 C CA . ALA A 1 93 ? -1.926 3.713 -3.583 1.00 93.94 93 ALA A CA 1
ATOM 740 C C . ALA A 1 93 ? -3.398 3.507 -3.189 1.00 93.94 93 ALA A C 1
ATOM 742 O O . ALA A 1 93 ? -3.858 4.114 -2.224 1.00 93.94 93 ALA A O 1
ATOM 743 N N . ALA A 1 94 ? -4.115 2.617 -3.883 1.00 95.44 94 ALA A N 1
ATOM 744 C CA . ALA A 1 94 ? -5.498 2.274 -3.558 1.00 95.44 94 ALA A CA 1
ATOM 745 C C . ALA A 1 94 ? -5.629 1.679 -2.144 1.00 95.44 94 ALA A C 1
ATOM 747 O O . ALA A 1 94 ? -6.544 2.043 -1.408 1.00 95.44 94 ALA A O 1
ATOM 748 N N . ALA A 1 95 ? -4.688 0.823 -1.728 1.00 96.06 95 ALA A N 1
ATOM 749 C CA . ALA A 1 95 ? -4.650 0.292 -0.366 1.00 96.06 95 ALA A CA 1
ATOM 750 C C . ALA A 1 95 ? -4.449 1.401 0.683 1.00 96.06 95 ALA A C 1
ATOM 752 O O . ALA A 1 95 ? -5.166 1.437 1.680 1.00 96.06 95 ALA A O 1
ATOM 753 N N . LEU A 1 96 ? -3.533 2.344 0.436 1.00 95.25 96 LEU A N 1
ATOM 754 C CA . LEU A 1 96 ? -3.316 3.503 1.307 1.00 95.25 96 LEU A CA 1
ATOM 755 C C . LEU A 1 96 ? -4.558 4.396 1.403 1.00 95.25 96 LEU A C 1
ATOM 757 O O . LEU A 1 96 ? -4.874 4.871 2.488 1.00 95.25 96 LEU A O 1
ATOM 761 N N . ASN A 1 97 ? -5.283 4.597 0.299 1.00 95.25 97 ASN A N 1
ATOM 762 C CA . ASN A 1 97 ? -6.543 5.339 0.312 1.00 95.25 97 ASN A CA 1
ATOM 763 C C . ASN A 1 97 ? -7.609 4.616 1.151 1.00 95.25 97 ASN A C 1
ATOM 765 O O . ASN A 1 97 ? -8.211 5.221 2.034 1.00 95.25 97 ASN A O 1
ATOM 769 N N . ALA A 1 98 ? -7.784 3.305 0.948 1.00 95.50 98 ALA A N 1
ATOM 770 C CA . ALA A 1 98 ? -8.717 2.494 1.729 1.00 95.50 98 ALA A CA 1
ATOM 771 C C . ALA A 1 98 ? -8.429 2.560 3.240 1.00 95.50 98 ALA A C 1
ATOM 773 O O . ALA A 1 98 ? -9.340 2.792 4.038 1.00 95.50 98 ALA A O 1
ATOM 774 N N . LEU A 1 99 ? -7.157 2.401 3.620 1.00 94.75 99 LEU A N 1
ATOM 775 C CA . LEU A 1 99 ? -6.702 2.487 5.008 1.00 94.75 99 LEU A CA 1
ATOM 776 C C . LEU A 1 99 ? -6.882 3.897 5.572 1.00 94.75 99 LEU A C 1
ATOM 778 O O . LEU A 1 99 ? -7.435 4.046 6.655 1.00 94.75 99 LEU A O 1
ATOM 782 N N . GLY A 1 100 ? -6.485 4.930 4.826 1.00 92.75 100 GLY A N 1
ATOM 783 C CA . GLY A 1 100 ? -6.639 6.326 5.231 1.00 92.75 100 GLY A CA 1
ATOM 784 C C . GLY A 1 100 ? -8.098 6.706 5.474 1.00 92.75 100 GLY A C 1
ATOM 785 O O . GLY A 1 100 ? -8.407 7.307 6.502 1.00 92.75 100 GLY A O 1
ATOM 786 N N . MET A 1 101 ? -9.011 6.298 4.585 1.00 92.88 101 MET A N 1
ATOM 787 C CA . MET A 1 101 ? -10.451 6.496 4.768 1.00 92.88 101 MET A CA 1
ATOM 788 C C . MET A 1 101 ? -10.960 5.783 6.025 1.00 92.88 101 MET A C 1
ATOM 790 O O . MET A 1 101 ? -11.625 6.408 6.847 1.00 92.88 101 MET A O 1
ATOM 794 N N . GLY A 1 102 ? -10.637 4.497 6.197 1.00 92.44 102 GLY A N 1
ATOM 795 C CA . GLY A 1 102 ? -11.082 3.702 7.347 1.00 92.44 102 GLY A CA 1
ATOM 796 C C . GLY A 1 102 ? -10.554 4.232 8.681 1.00 92.44 102 GLY A C 1
ATOM 797 O O . GLY A 1 102 ? -11.330 4.455 9.609 1.00 92.44 102 GLY A O 1
ATOM 798 N N . LEU A 1 103 ? -9.250 4.507 8.756 1.00 91.69 103 LEU A N 1
ATOM 799 C CA . LEU A 1 103 ? -8.614 5.077 9.943 1.00 91.69 103 LEU A CA 1
ATOM 800 C C . LEU A 1 103 ? -9.199 6.448 10.280 1.00 91.69 103 LEU A C 1
ATOM 802 O O . LEU A 1 103 ? -9.483 6.690 11.445 1.00 91.69 103 LEU A O 1
ATOM 806 N N . SER A 1 104 ? -9.477 7.301 9.287 1.00 91.69 104 SER A N 1
ATOM 807 C CA . SER A 1 104 ? -10.081 8.623 9.520 1.00 91.69 104 SER A CA 1
ATOM 808 C C . SER A 1 104 ? -11.466 8.558 10.168 1.00 91.69 104 SER A C 1
ATOM 810 O O . SER A 1 104 ? -11.863 9.502 10.844 1.00 91.69 104 SER A O 1
ATOM 812 N N . TYR A 1 105 ? -12.227 7.476 9.968 1.00 90.94 105 TYR A N 1
ATOM 813 C CA . TYR A 1 105 ? -13.478 7.263 10.702 1.00 90.94 105 TYR A CA 1
ATOM 814 C C . TYR A 1 105 ? -13.225 6.849 12.151 1.00 90.94 105 TYR A C 1
ATOM 816 O O . TYR A 1 105 ? -13.899 7.347 13.049 1.00 90.94 105 TYR A O 1
ATOM 824 N N . LEU A 1 106 ? -12.264 5.949 12.370 1.00 88.69 106 LEU A N 1
ATOM 825 C CA . LEU A 1 106 ? -11.988 5.352 13.678 1.00 88.69 106 LEU A CA 1
ATOM 826 C C . LEU A 1 106 ? -11.213 6.287 14.618 1.00 88.69 106 LEU A C 1
ATOM 828 O O . LEU A 1 106 ? -11.322 6.152 15.833 1.00 88.69 106 LEU A O 1
ATOM 832 N N . THR A 1 107 ? -10.474 7.255 14.075 1.00 89.00 107 THR A N 1
ATOM 833 C CA . THR A 1 107 ? -9.683 8.230 14.843 1.00 89.00 107 THR A CA 1
ATOM 834 C C . THR A 1 107 ? -10.455 9.496 15.215 1.00 89.00 107 THR A C 1
ATOM 836 O O . THR A 1 107 ? -9.904 10.362 15.894 1.00 89.00 107 THR A O 1
ATOM 839 N N . LYS A 1 108 ? -11.728 9.626 14.812 1.00 91.50 108 LYS A N 1
ATOM 840 C CA . LYS A 1 108 ? -12.587 10.733 15.262 1.00 91.50 108 LYS A CA 1
ATOM 841 C C . LYS A 1 108 ? -12.696 10.723 16.792 1.00 91.50 108 LYS A C 1
ATOM 843 O O . LYS A 1 108 ? -12.898 9.639 17.344 1.00 91.50 108 LYS A O 1
ATOM 848 N N . PRO A 1 109 ? -12.601 11.870 17.492 1.00 90.44 109 PRO A N 1
ATOM 849 C CA . PRO A 1 109 ? -12.617 11.907 18.959 1.00 90.44 109 PRO A CA 1
ATOM 850 C C . PRO A 1 109 ? -13.834 11.210 19.581 1.00 90.44 109 PRO A C 1
ATOM 852 O O . PRO A 1 109 ? -13.711 10.504 20.585 1.00 90.44 109 PRO A O 1
ATOM 855 N N . GLU A 1 110 ? -14.998 11.347 18.946 1.00 93.25 11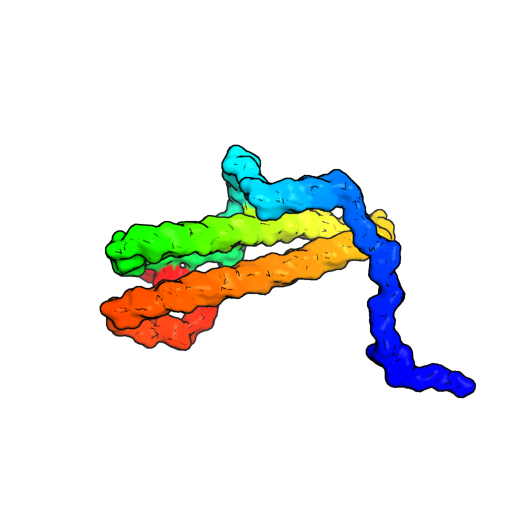0 GLU A N 1
ATOM 856 C CA . GLU A 1 110 ? -16.265 10.767 19.401 1.00 93.25 110 GLU A CA 1
ATOM 857 C C . GLU A 1 110 ? -16.288 9.240 19.251 1.00 93.25 110 GLU A C 1
ATOM 859 O O . GLU A 1 110 ? -17.002 8.560 19.976 1.00 93.25 110 GLU A O 1
ATOM 864 N N . VAL A 1 111 ? -15.496 8.691 18.324 1.00 91.06 111 VAL A N 1
ATOM 865 C CA . VAL A 1 111 ? -15.374 7.244 18.097 1.00 91.06 111 VAL A CA 1
ATOM 866 C C . VAL A 1 111 ? -14.244 6.676 18.947 1.00 91.06 111 VAL A C 1
ATOM 868 O O . VAL A 1 111 ? -14.439 5.716 19.687 1.00 91.06 111 VAL A O 1
ATOM 871 N N . SER A 1 112 ? -13.064 7.294 18.883 1.00 88.88 112 SER A N 1
ATOM 872 C CA . SER A 1 112 ? -11.847 6.797 19.524 1.00 88.88 112 SER A CA 1
ATOM 873 C C . SER A 1 112 ? -11.936 6.762 21.051 1.00 88.88 112 SER A C 1
ATOM 875 O O . SER A 1 112 ? -11.276 5.927 21.671 1.00 88.88 112 SER A O 1
ATOM 877 N N . SER A 1 113 ? -12.723 7.650 21.666 1.00 90.69 113 SER A N 1
ATOM 878 C CA . SER A 1 113 ? -12.951 7.653 23.119 1.00 90.69 113 SER A CA 1
ATOM 879 C C . SER A 1 113 ? -13.795 6.465 23.595 1.00 90.69 113 SER A C 1
ATOM 881 O O . SER A 1 113 ? -13.654 6.044 24.740 1.00 90.69 113 SER A O 1
ATOM 883 N N . CYS A 1 114 ? -14.609 5.879 22.712 1.00 93.81 114 CYS A N 1
ATOM 884 C CA . CYS A 1 114 ? -15.462 4.727 23.008 1.00 93.81 114 CYS A CA 1
ATOM 885 C C . CYS A 1 114 ? -14.800 3.373 22.706 1.00 93.81 114 CYS A C 1
ATOM 887 O O . CYS A 1 114 ? -15.390 2.330 22.992 1.00 93.81 114 CYS A O 1
ATOM 889 N N . LEU A 1 115 ? -13.607 3.356 22.105 1.00 91.19 115 LEU A N 1
ATOM 890 C CA . LEU A 1 115 ? -12.943 2.111 21.728 1.00 91.19 115 LEU A CA 1
ATOM 891 C C . LEU A 1 115 ? -12.315 1.409 22.944 1.00 91.19 115 LEU A C 1
ATOM 893 O O . LEU A 1 115 ? -11.628 2.063 23.734 1.00 91.19 115 LEU A O 1
ATOM 897 N N . PRO A 1 116 ? -12.466 0.078 23.074 1.00 94.19 116 PRO A N 1
ATOM 898 C CA . PRO A 1 116 ? -11.718 -0.694 24.060 1.00 94.19 116 PRO A CA 1
ATOM 899 C C . PRO A 1 116 ? -10.215 -0.710 23.728 1.00 94.19 116 PRO A C 1
ATOM 901 O O . PRO A 1 116 ? -9.819 -0.537 22.573 1.00 94.19 116 PRO A O 1
ATOM 904 N N . GLU A 1 117 ? -9.366 -0.970 24.724 1.00 89.25 117 GLU A N 1
ATOM 905 C CA . GLU A 1 117 ? -7.899 -0.936 24.567 1.00 89.25 117 GLU A CA 1
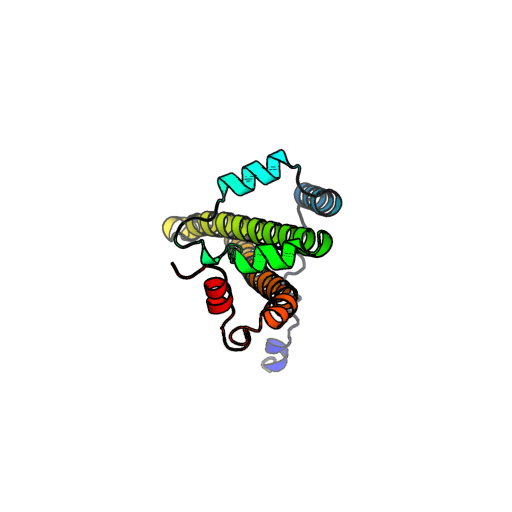ATOM 906 C C . GLU A 1 117 ? -7.363 -1.930 23.523 1.00 89.25 117 GLU A C 1
ATOM 908 O O . GLU A 1 117 ? -6.448 -1.603 22.764 1.00 89.25 117 GLU A O 1
ATOM 913 N N . ASP A 1 118 ? -7.974 -3.113 23.403 1.00 88.69 118 ASP A N 1
ATOM 914 C CA . ASP A 1 118 ? -7.613 -4.077 22.355 1.00 88.69 118 ASP A CA 1
ATOM 915 C C . ASP A 1 118 ? -7.898 -3.511 20.944 1.00 88.69 118 ASP A C 1
ATOM 917 O O . ASP A 1 118 ? -7.109 -3.713 20.020 1.00 88.69 118 ASP A O 1
ATOM 921 N N . ALA A 1 119 ? -8.970 -2.724 20.769 1.00 89.94 119 ALA A N 1
ATOM 922 C CA . ALA A 1 119 ? -9.272 -2.072 19.491 1.00 89.94 119 ALA A CA 1
ATOM 923 C C . ALA A 1 119 ? -8.306 -0.918 19.187 1.00 89.94 119 ALA A C 1
ATOM 925 O O . ALA A 1 119 ? -7.888 -0.755 18.041 1.00 89.94 119 ALA A O 1
ATOM 926 N N . LYS A 1 120 ? -7.897 -0.145 20.202 1.00 88.00 120 LYS A N 1
ATOM 927 C CA . LYS A 1 120 ? -6.858 0.888 20.046 1.00 88.00 120 LYS A CA 1
ATOM 928 C C . LYS A 1 120 ? -5.510 0.272 19.667 1.00 88.00 120 LYS A C 1
ATOM 930 O O . LYS A 1 120 ? -4.812 0.796 18.803 1.00 88.00 120 LYS A O 1
ATOM 935 N N . SER A 1 121 ? -5.184 -0.878 20.251 1.00 89.25 121 SER A N 1
ATOM 936 C CA . SER A 1 121 ? -3.979 -1.644 19.919 1.00 89.25 121 SER A CA 1
ATOM 937 C C . SER A 1 121 ? -4.015 -2.158 18.474 1.00 89.25 121 SER A C 1
ATOM 939 O O . SER A 1 121 ? -3.040 -1.999 17.740 1.00 89.25 121 SER A O 1
ATOM 941 N N . ALA A 1 122 ? -5.154 -2.697 18.022 1.00 90.12 122 ALA A N 1
ATOM 942 C CA . ALA A 1 122 ? -5.349 -3.083 16.622 1.00 90.12 122 ALA A CA 1
ATOM 943 C C . ALA A 1 122 ? -5.223 -1.883 15.664 1.00 90.12 122 ALA A C 1
ATOM 945 O O . ALA A 1 122 ? -4.593 -1.993 14.612 1.00 90.12 122 ALA A O 1
ATOM 946 N N . LEU A 1 123 ? -5.761 -0.716 16.037 1.00 90.50 123 LEU A N 1
ATOM 947 C CA . LEU A 1 123 ? -5.594 0.522 15.272 1.00 90.50 123 LEU A CA 1
ATOM 948 C C . LEU A 1 123 ? -4.128 0.951 15.159 1.00 90.50 123 LEU A C 1
ATOM 950 O O . LEU A 1 123 ? -3.719 1.353 14.070 1.00 90.50 123 LEU A O 1
ATOM 954 N N . SER A 1 124 ? -3.336 0.828 16.232 1.00 89.31 124 SER A N 1
ATOM 955 C CA . SER A 1 124 ? -1.890 1.101 16.184 1.00 89.31 124 SER A CA 1
ATOM 956 C C . SER A 1 124 ? -1.189 0.196 15.172 1.00 89.31 124 SER A C 1
ATOM 958 O O . SER A 1 124 ? -0.488 0.690 14.292 1.00 89.31 124 SER A O 1
ATOM 960 N N . GLN A 1 125 ? -1.468 -1.111 15.202 1.00 91.81 125 GLN A N 1
ATOM 961 C CA . GLN A 1 125 ? -0.881 -2.067 14.254 1.00 91.81 125 GLN A CA 1
ATOM 962 C C . GLN A 1 125 ? -1.268 -1.754 12.798 1.00 91.81 125 GLN A C 1
ATOM 964 O O . GLN A 1 125 ? -0.435 -1.832 11.893 1.00 91.81 125 GLN A O 1
ATOM 969 N N . ILE A 1 126 ? -2.519 -1.350 12.546 1.00 93.44 126 ILE A N 1
ATOM 970 C CA . ILE A 1 126 ? -2.973 -0.935 11.206 1.00 93.44 126 ILE A CA 1
ATOM 971 C C . ILE A 1 126 ? -2.287 0.372 10.773 1.00 93.44 126 ILE A C 1
ATOM 973 O O . ILE A 1 126 ? -1.927 0.526 9.600 1.00 93.44 126 ILE A O 1
ATOM 977 N N . ALA A 1 127 ? -2.073 1.315 11.693 1.00 90.94 127 ALA A N 1
ATOM 978 C CA . ALA A 1 127 ? -1.354 2.556 11.414 1.00 90.94 127 ALA A CA 1
ATOM 979 C C . ALA A 1 127 ? 0.122 2.289 11.071 1.00 90.94 127 ALA A C 1
ATOM 981 O O . ALA A 1 127 ? 0.624 2.816 10.078 1.00 90.94 127 ALA A O 1
ATOM 982 N N . GLU A 1 128 ? 0.794 1.411 11.813 1.00 92.69 128 GLU A N 1
ATOM 983 C CA . GLU A 1 128 ? 2.159 0.953 11.525 1.00 92.69 128 GLU A CA 1
ATOM 984 C C . GLU A 1 128 ? 2.240 0.246 10.160 1.00 92.69 128 GLU A C 1
ATOM 986 O O . GLU A 1 128 ? 3.109 0.554 9.340 1.00 92.69 128 GLU A O 1
ATOM 991 N N . ALA A 1 129 ? 1.275 -0.624 9.839 1.00 94.31 129 ALA A N 1
ATOM 992 C CA . ALA A 1 129 ? 1.176 -1.243 8.516 1.00 94.31 129 ALA A CA 1
ATOM 993 C C . ALA A 1 129 ? 0.976 -0.202 7.397 1.00 94.31 129 ALA A C 1
ATOM 995 O O . ALA A 1 129 ? 1.555 -0.323 6.315 1.00 94.31 129 ALA A O 1
ATOM 996 N N . THR A 1 130 ? 0.205 0.856 7.661 1.00 93.38 130 THR A N 1
ATOM 997 C CA . THR A 1 130 ? 0.011 1.973 6.724 1.00 93.38 130 THR A CA 1
ATOM 998 C C . THR A 1 130 ? 1.324 2.720 6.473 1.00 93.38 130 THR A C 1
ATOM 1000 O O . THR A 1 130 ? 1.630 3.047 5.325 1.00 93.38 130 THR A O 1
ATOM 1003 N N . GLN A 1 131 ? 2.141 2.937 7.510 1.00 92.19 131 GLN A N 1
ATOM 1004 C CA . GLN A 1 131 ? 3.473 3.538 7.365 1.00 92.19 131 GLN A CA 1
ATOM 1005 C C . GLN A 1 131 ? 4.393 2.666 6.498 1.00 92.19 131 GLN A C 1
ATOM 1007 O O . GLN A 1 131 ? 5.035 3.176 5.578 1.00 92.19 131 GLN A O 1
ATOM 1012 N N . LEU A 1 132 ? 4.402 1.346 6.722 1.00 95.38 132 LEU A N 1
ATOM 1013 C CA . LEU A 1 132 ? 5.174 0.404 5.905 1.00 95.38 132 LEU A CA 1
ATOM 1014 C C . LEU A 1 132 ? 4.719 0.395 4.438 1.00 95.38 132 LEU A C 1
ATOM 1016 O O . LEU A 1 132 ? 5.555 0.364 3.535 1.00 95.38 132 LEU A O 1
ATOM 1020 N N . LEU A 1 133 ? 3.411 0.471 4.174 1.00 94.56 133 LEU A N 1
ATOM 1021 C CA . LEU A 1 133 ? 2.877 0.577 2.811 1.00 94.56 133 LEU A CA 1
ATOM 1022 C C . LEU A 1 133 ? 3.253 1.906 2.139 1.00 94.56 133 LEU A C 1
ATOM 1024 O O . LEU A 1 133 ? 3.562 1.922 0.945 1.00 94.56 133 LEU A O 1
ATOM 1028 N N . ALA A 1 134 ? 3.273 3.012 2.886 1.00 90.88 134 ALA A N 1
ATOM 1029 C CA . ALA A 1 134 ? 3.697 4.312 2.372 1.00 90.88 134 ALA A CA 1
ATOM 1030 C C . ALA A 1 134 ? 5.191 4.314 1.998 1.00 90.88 134 ALA A C 1
ATOM 1032 O O . ALA A 1 134 ? 5.546 4.763 0.902 1.00 90.88 134 ALA A O 1
ATOM 1033 N N . ASP A 1 135 ? 6.058 3.738 2.841 1.00 91.94 135 ASP A N 1
ATOM 1034 C CA . ASP A 1 135 ? 7.475 3.537 2.502 1.00 91.94 135 ASP A CA 1
ATOM 1035 C C . ASP A 1 135 ? 7.634 2.581 1.311 1.00 91.94 135 ASP A C 1
ATOM 1037 O O . ASP A 1 135 ? 8.417 2.834 0.393 1.00 91.94 135 ASP A O 1
ATOM 1041 N N . HIS A 1 136 ? 6.834 1.513 1.239 1.00 94.12 136 HIS A N 1
ATOM 1042 C CA . HIS A 1 136 ? 6.860 0.609 0.092 1.00 94.12 136 HIS A CA 1
ATOM 1043 C C . HIS A 1 136 ? 6.516 1.337 -1.217 1.00 94.12 136 HIS A C 1
ATOM 1045 O O . HIS A 1 136 ? 7.207 1.157 -2.223 1.00 94.12 136 HIS A O 1
ATOM 1051 N N . GLN A 1 137 ? 5.530 2.239 -1.203 1.00 91.06 137 GLN A N 1
ATOM 1052 C CA . GLN A 1 137 ? 5.200 3.072 -2.362 1.00 91.06 137 GLN A CA 1
ATOM 1053 C C . GLN A 1 137 ? 6.361 3.980 -2.788 1.00 91.06 137 GLN A C 1
ATOM 1055 O O . GLN A 1 137 ? 6.611 4.194 -3.987 1.00 91.06 137 GLN A O 1
ATOM 1060 N N . TYR A 1 138 ? 7.099 4.513 -1.816 1.00 87.75 138 TYR A N 1
ATOM 1061 C CA . TYR A 1 138 ? 8.315 5.273 -2.068 1.00 87.75 138 TYR A CA 1
ATOM 1062 C C . TYR A 1 138 ? 9.406 4.395 -2.706 1.00 87.75 138 TYR A C 1
ATOM 1064 O O . TYR A 1 138 ? 9.954 4.763 -3.750 1.00 87.75 138 TYR A O 1
ATOM 1072 N N . ARG A 1 139 ? 9.646 3.185 -2.184 1.00 91.25 139 ARG A N 1
ATOM 1073 C CA . ARG A 1 139 ? 10.602 2.217 -2.758 1.00 91.25 139 ARG A CA 1
ATOM 1074 C C . ARG A 1 139 ? 10.233 1.777 -4.175 1.00 91.25 139 ARG A C 1
ATOM 1076 O O . ARG A 1 139 ? 11.112 1.704 -5.032 1.00 91.25 139 ARG A O 1
ATOM 1083 N N . LEU A 1 140 ? 8.949 1.556 -4.469 1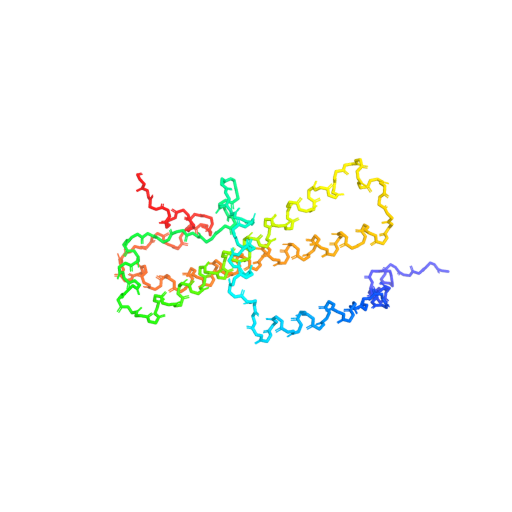.00 89.44 140 LEU A N 1
ATOM 1084 C CA . LEU A 1 140 ? 8.479 1.281 -5.834 1.00 89.44 140 LEU A CA 1
ATOM 1085 C C . LEU A 1 140 ? 8.774 2.457 -6.776 1.00 89.44 140 LEU A C 1
ATOM 1087 O O . LEU A 1 140 ? 9.173 2.261 -7.925 1.00 89.44 140 LEU A O 1
ATOM 1091 N N . SER A 1 141 ? 8.645 3.689 -6.276 1.00 86.00 141 SER A N 1
ATOM 1092 C CA . SER A 1 141 ? 8.982 4.899 -7.036 1.00 86.00 141 SER A CA 1
ATOM 1093 C C . SER A 1 141 ? 10.486 5.001 -7.322 1.00 86.00 141 SER A C 1
ATOM 1095 O O . SER A 1 141 ? 10.867 5.360 -8.437 1.00 86.00 141 SER A O 1
ATOM 1097 N N . LEU A 1 142 ? 11.340 4.637 -6.359 1.00 85.75 142 LEU A N 1
ATOM 1098 C CA . LEU A 1 142 ? 12.791 4.527 -6.549 1.00 85.75 142 LEU A CA 1
ATOM 1099 C C . LEU A 1 142 ? 13.157 3.463 -7.589 1.00 85.75 142 LEU A C 1
ATOM 1101 O O . LEU A 1 142 ? 13.942 3.740 -8.496 1.00 85.75 142 LEU A O 1
ATOM 1105 N N . ALA A 1 143 ? 12.562 2.273 -7.494 1.00 87.00 143 ALA A N 1
ATOM 1106 C CA . ALA A 1 143 ? 12.818 1.173 -8.420 1.00 87.00 143 ALA A CA 1
ATOM 1107 C C . ALA A 1 143 ? 12.441 1.547 -9.862 1.00 87.00 143 ALA A C 1
ATOM 1109 O O . ALA A 1 143 ? 13.219 1.327 -10.792 1.00 87.00 143 ALA A O 1
ATOM 1110 N N . ARG A 1 144 ? 11.277 2.179 -10.042 1.00 85.06 144 ARG A N 1
ATOM 1111 C CA . ARG A 1 144 ? 10.820 2.666 -11.347 1.00 85.06 144 ARG A CA 1
ATOM 1112 C C . ARG A 1 144 ? 11.705 3.792 -11.887 1.00 85.06 144 ARG A C 1
ATOM 1114 O O . ARG A 1 144 ? 12.055 3.791 -13.064 1.00 85.06 144 ARG A O 1
ATOM 1121 N N . ARG A 1 145 ? 12.157 4.715 -11.027 1.00 79.00 145 ARG A N 1
ATOM 1122 C CA . ARG A 1 145 ? 13.134 5.759 -11.393 1.00 79.00 145 ARG A CA 1
ATOM 1123 C C . ARG A 1 145 ? 14.447 5.173 -11.890 1.00 79.00 145 ARG A C 1
ATOM 1125 O O . ARG A 1 145 ? 14.909 5.569 -12.956 1.00 79.00 145 ARG A O 1
ATOM 1132 N N . ALA A 1 146 ? 15.040 4.259 -11.128 1.00 81.62 146 ALA A N 1
ATOM 1133 C CA . ALA A 1 146 ? 16.301 3.619 -11.489 1.00 81.62 146 ALA A CA 1
ATOM 1134 C C . ALA A 1 146 ? 16.193 2.889 -12.835 1.00 81.62 146 ALA A C 1
ATOM 1136 O O . ALA A 1 146 ? 17.132 2.913 -13.623 1.00 81.62 146 ALA A O 1
ATOM 1137 N N . PHE A 1 147 ? 15.026 2.309 -13.119 1.00 79.56 147 PHE A N 1
ATOM 1138 C CA . PHE A 1 147 ? 14.753 1.636 -14.381 1.00 79.56 147 PHE A CA 1
ATOM 1139 C C . PHE A 1 147 ? 14.621 2.592 -15.578 1.00 79.56 147 PHE A C 1
ATOM 1141 O O . PHE A 1 147 ? 15.148 2.311 -16.650 1.00 79.56 147 PHE A O 1
ATOM 1148 N N . ILE A 1 148 ? 13.952 3.735 -15.406 1.00 74.38 148 ILE A N 1
ATOM 1149 C CA . ILE A 1 148 ? 13.736 4.704 -16.494 1.00 74.38 148 ILE A CA 1
ATOM 1150 C C . ILE A 1 148 ? 14.975 5.581 -16.740 1.00 74.38 148 ILE A C 1
ATOM 1152 O O . ILE A 1 148 ? 15.187 6.065 -17.852 1.00 74.38 148 ILE A O 1
ATOM 1156 N N . LYS A 1 149 ? 15.813 5.798 -15.721 1.00 74.56 149 LYS A N 1
ATOM 1157 C CA . LYS A 1 149 ? 16.975 6.698 -15.786 1.00 74.56 149 LYS A CA 1
ATOM 1158 C C . LYS A 1 149 ? 17.938 6.401 -16.957 1.00 74.56 149 LYS A C 1
ATOM 1160 O O . LYS A 1 149 ? 18.290 7.348 -17.656 1.00 74.56 149 LYS A O 1
ATOM 1165 N N . PRO A 1 150 ? 18.316 5.147 -17.266 1.00 74.12 150 PRO A N 1
ATOM 1166 C CA . PRO A 1 150 ? 19.124 4.850 -18.451 1.00 74.12 150 PRO A CA 1
ATOM 1167 C C . PRO A 1 150 ? 18.474 5.296 -19.771 1.00 74.12 150 PRO A C 1
ATOM 1169 O O . PRO A 1 150 ? 19.157 5.838 -20.635 1.00 74.12 150 PRO A O 1
ATOM 1172 N N . ALA A 1 151 ? 17.151 5.155 -19.910 1.00 67.56 151 ALA A N 1
ATOM 1173 C CA . ALA A 1 151 ? 16.420 5.610 -21.096 1.00 67.56 151 ALA A CA 1
ATOM 1174 C C . ALA A 1 151 ? 16.384 7.148 -21.218 1.00 67.56 151 ALA A C 1
ATOM 1176 O O . ALA A 1 151 ? 16.370 7.682 -22.324 1.00 67.56 151 ALA A O 1
ATOM 1177 N N . LEU A 1 152 ? 16.413 7.869 -20.091 1.00 63.75 152 LEU A N 1
ATOM 1178 C CA . LEU A 1 152 ? 16.529 9.334 -20.049 1.00 63.75 152 LEU A CA 1
ATOM 1179 C C . LEU A 1 152 ? 17.912 9.829 -20.490 1.00 63.75 152 LEU A C 1
ATOM 1181 O O . LEU A 1 152 ? 18.006 10.840 -21.188 1.00 63.75 152 LEU A O 1
ATOM 1185 N N . ASN A 1 153 ? 18.970 9.106 -20.117 1.00 63.25 153 ASN A N 1
ATOM 1186 C CA . ASN A 1 153 ? 20.342 9.441 -20.499 1.00 63.25 153 ASN A CA 1
ATOM 1187 C C . ASN A 1 153 ? 20.563 9.298 -22.012 1.00 63.25 153 ASN A C 1
ATOM 1189 O O . ASN A 1 153 ? 21.238 10.133 -22.607 1.00 63.25 153 ASN A O 1
ATOM 1193 N N . LEU A 1 154 ? 19.918 8.313 -22.651 1.00 61.50 154 LEU A N 1
ATOM 1194 C CA . LEU A 1 154 ? 19.912 8.160 -24.114 1.00 61.50 154 LEU A CA 1
ATOM 1195 C C . LEU A 1 154 ? 19.255 9.345 -24.845 1.00 61.50 154 LEU A C 1
ATOM 1197 O O . LEU A 1 154 ? 19.566 9.603 -26.001 1.00 61.50 154 LEU A O 1
ATOM 1201 N N . LEU A 1 155 ? 18.370 10.087 -24.171 1.00 58.22 155 LEU A N 1
ATOM 1202 C CA . LEU A 1 155 ? 17.713 11.288 -24.699 1.00 58.22 155 LEU A CA 1
ATOM 1203 C C . LEU A 1 155 ? 18.491 12.588 -24.415 1.00 58.22 155 LEU A C 1
ATOM 1205 O O . LEU A 1 155 ? 17.970 13.674 -24.673 1.00 58.22 155 LEU A O 1
ATOM 1209 N N . GLY A 1 156 ? 19.699 12.509 -23.841 1.00 52.84 156 GLY A N 1
ATOM 1210 C CA . GLY A 1 156 ? 20.542 13.675 -23.547 1.00 52.84 156 GLY A CA 1
ATOM 1211 C C . GLY A 1 156 ? 20.001 14.601 -22.449 1.00 52.84 156 GLY A C 1
ATOM 1212 O O . GLY A 1 156 ? 20.478 15.724 -22.296 1.00 52.84 156 GLY A O 1
ATOM 1213 N N . LYS A 1 157 ? 18.996 14.172 -21.669 1.00 54.34 157 LYS A N 1
ATOM 1214 C CA . LYS A 1 157 ? 18.377 14.999 -20.622 1.00 54.34 157 LYS A CA 1
ATOM 1215 C C . LYS A 1 157 ? 18.948 14.660 -19.245 1.00 54.34 157 LYS A C 1
ATOM 1217 O O . LYS A 1 157 ? 18.371 13.893 -18.480 1.00 54.34 157 LYS A O 1
ATOM 1222 N N . SER A 1 158 ? 20.031 15.359 -18.909 1.00 49.31 158 SER A N 1
ATOM 1223 C CA . SER A 1 158 ? 20.687 15.391 -17.594 1.00 49.31 158 SER A CA 1
ATOM 1224 C C . SER A 1 158 ? 20.016 16.237 -16.466 1.00 49.31 158 SER A C 1
ATOM 1226 O O . SER A 1 158 ? 20.729 16.618 -15.541 1.00 49.31 158 SER A O 1
ATOM 1228 N N . PRO A 1 159 ? 18.697 16.563 -16.417 1.00 48.16 159 PRO A N 1
ATOM 1229 C CA . PRO A 1 159 ? 18.097 17.109 -15.183 1.00 48.16 159 PRO A CA 1
ATOM 1230 C C . PRO A 1 159 ? 17.655 16.037 -14.175 1.00 48.16 159 PRO A C 1
ATOM 1232 O O . PRO A 1 159 ? 17.304 16.365 -13.042 1.00 48.16 159 PRO A O 1
ATOM 1235 N N . ALA A 1 160 ? 17.613 14.759 -14.575 1.00 51.31 160 ALA A N 1
ATOM 1236 C CA . ALA A 1 160 ? 17.054 13.685 -13.754 1.00 51.31 160 ALA A CA 1
ATOM 1237 C C . ALA A 1 160 ? 17.854 13.417 -12.469 1.00 51.31 160 ALA A C 1
ATOM 1239 O O . ALA A 1 160 ? 17.316 12.779 -11.567 1.00 51.31 160 ALA A O 1
ATOM 1240 N N . ASP A 1 161 ? 19.094 13.898 -12.370 1.00 44.81 161 ASP A N 1
ATOM 1241 C CA . ASP A 1 161 ? 19.966 13.715 -11.206 1.00 44.81 161 ASP A CA 1
ATOM 1242 C C . ASP A 1 161 ? 19.667 14.678 -10.049 1.00 44.81 161 ASP A C 1
ATOM 1244 O O . ASP A 1 161 ? 19.908 14.327 -8.899 1.00 44.81 161 ASP A O 1
ATOM 1248 N N . LEU A 1 162 ? 19.059 15.839 -10.319 1.00 44.81 162 LEU A N 1
ATOM 1249 C CA . LEU A 1 162 ? 18.876 16.911 -9.326 1.00 44.81 162 LEU A CA 1
ATOM 1250 C C . LEU A 1 162 ? 17.446 17.025 -8.780 1.00 44.81 162 LEU A C 1
ATOM 1252 O O . LEU A 1 162 ? 17.187 17.787 -7.853 1.00 44.81 162 LEU A O 1
ATOM 1256 N N . ALA A 1 163 ? 16.497 16.270 -9.334 1.00 45.59 163 ALA A N 1
ATOM 1257 C CA . ALA A 1 163 ? 15.106 16.318 -8.906 1.00 45.59 163 ALA A CA 1
ATOM 1258 C C . ALA A 1 163 ? 14.874 15.440 -7.649 1.00 45.59 163 ALA A C 1
ATOM 1260 O O . ALA A 1 163 ? 15.122 14.223 -7.707 1.00 45.59 163 ALA A O 1
ATOM 1261 N N . PRO A 1 164 ? 14.332 15.997 -6.539 1.00 47.62 164 PRO A N 1
ATOM 1262 C CA . PRO A 1 164 ? 13.699 15.209 -5.476 1.00 47.62 164 PRO A CA 1
ATOM 1263 C C . PRO A 1 164 ? 12.738 14.176 -6.072 1.00 47.62 164 PRO A C 1
ATOM 1265 O O . PRO A 1 164 ? 12.177 14.419 -7.131 1.00 47.62 164 PRO A O 1
ATOM 1268 N N . ILE A 1 165 ? 12.468 13.040 -5.429 1.00 48.22 165 ILE A N 1
ATOM 1269 C CA . ILE A 1 165 ? 11.553 12.020 -6.001 1.00 48.22 165 ILE A CA 1
ATOM 1270 C C . ILE A 1 165 ? 10.152 12.590 -6.276 1.00 48.22 165 ILE A C 1
ATOM 1272 O O . ILE A 1 165 ? 9.516 12.219 -7.261 1.00 48.22 165 ILE A O 1
ATOM 1276 N N . VAL A 1 166 ? 9.727 13.577 -5.485 1.00 41.06 166 VAL A N 1
ATOM 1277 C CA . VAL A 1 166 ? 8.533 14.397 -5.743 1.00 41.06 166 VAL A CA 1
ATOM 1278 C C . VAL A 1 166 ? 8.673 15.201 -7.047 1.00 41.06 166 VAL A C 1
ATOM 1280 O O . VAL A 1 166 ? 7.781 15.180 -7.887 1.00 41.06 166 VAL A O 1
ATOM 1283 N N . ALA A 1 167 ? 9.820 15.833 -7.295 1.00 39.38 167 ALA A N 1
ATOM 1284 C CA . ALA A 1 167 ? 10.109 16.541 -8.543 1.00 39.38 167 ALA A CA 1
ATOM 1285 C C . ALA A 1 167 ? 10.349 15.598 -9.742 1.00 39.38 167 ALA A C 1
ATOM 1287 O O . ALA A 1 167 ? 10.004 15.944 -10.867 1.00 39.38 167 ALA A O 1
ATOM 1288 N N . PHE A 1 168 ? 10.853 14.378 -9.523 1.00 42.97 168 PHE A N 1
ATOM 1289 C CA . PHE A 1 168 ? 10.898 13.321 -10.534 1.00 42.97 168 PHE A CA 1
ATOM 1290 C C . PHE A 1 168 ? 9.470 12.928 -10.923 1.00 42.97 168 PHE A C 1
ATOM 1292 O O . PHE A 1 168 ? 9.177 12.857 -12.109 1.00 42.97 168 PHE A O 1
ATOM 1299 N N . ARG A 1 169 ? 8.539 12.809 -9.960 1.00 46.22 169 ARG A N 1
ATOM 1300 C CA . ARG A 1 169 ? 7.100 12.640 -10.244 1.00 46.22 169 ARG A CA 1
ATOM 1301 C C . ARG A 1 169 ? 6.513 13.811 -11.052 1.00 46.22 169 ARG A C 1
ATOM 1303 O O . ARG A 1 169 ? 5.673 13.568 -11.918 1.00 46.22 169 ARG A O 1
ATOM 1310 N N . HIS A 1 170 ? 6.987 15.043 -10.847 1.00 42.31 170 HIS A N 1
ATOM 1311 C CA . HIS A 1 170 ? 6.634 16.198 -11.687 1.00 42.31 170 HIS A CA 1
ATOM 1312 C C . HIS A 1 170 ? 7.305 16.194 -13.071 1.00 42.31 170 HIS A C 1
ATOM 1314 O O . HIS A 1 170 ? 6.702 16.685 -14.014 1.00 42.31 170 HIS A O 1
ATOM 1320 N N . PHE A 1 171 ? 8.492 15.604 -13.244 1.00 43.91 171 PHE A N 1
ATOM 1321 C CA . PHE A 1 171 ? 9.188 15.530 -14.539 1.00 43.91 171 PHE A CA 1
ATOM 1322 C C . PHE A 1 171 ? 8.422 14.697 -15.583 1.00 43.91 171 PHE A C 1
ATOM 1324 O O . PHE A 1 171 ? 8.524 14.942 -16.787 1.00 43.91 171 PHE A O 1
ATOM 1331 N N . PHE A 1 172 ? 7.620 13.728 -15.132 1.00 44.16 172 PHE A N 1
ATOM 1332 C CA . PHE A 1 172 ? 6.782 12.926 -16.021 1.00 44.16 172 PHE A CA 1
ATOM 1333 C C . PHE A 1 172 ? 5.388 13.511 -16.277 1.00 44.16 172 PHE A C 1
ATOM 1335 O O . PHE A 1 172 ? 4.821 13.282 -17.348 1.00 44.16 172 PHE A O 1
ATOM 1342 N N . ARG A 1 173 ? 4.867 14.345 -15.367 1.00 42.69 173 ARG A N 1
ATOM 1343 C CA . ARG A 1 173 ? 3.766 15.262 -15.680 1.00 42.69 173 ARG A CA 1
ATOM 1344 C C . ARG A 1 173 ? 4.331 16.323 -16.621 1.00 42.69 173 ARG A C 1
ATOM 1346 O O . ARG A 1 173 ? 4.870 17.324 -16.169 1.00 42.69 173 ARG A O 1
ATOM 1353 N N . GLY A 1 174 ? 4.286 16.056 -17.927 1.00 38.31 174 GLY A N 1
ATOM 1354 C CA . GLY A 1 174 ? 4.718 17.013 -18.943 1.00 38.31 174 GLY A CA 1
ATOM 1355 C C . GLY A 1 174 ? 4.228 18.413 -18.582 1.00 38.31 174 GLY A C 1
ATOM 1356 O O . GLY A 1 174 ? 3.057 18.576 -18.238 1.00 38.31 174 GLY A O 1
ATOM 1357 N N . ARG A 1 175 ? 5.144 19.389 -18.593 1.00 35.38 175 ARG A N 1
ATOM 1358 C CA . ARG A 1 175 ? 4.759 20.798 -18.575 1.00 35.38 175 ARG A CA 1
ATOM 1359 C C . ARG A 1 175 ? 3.816 20.989 -19.763 1.00 35.38 175 ARG A C 1
ATOM 1361 O O . ARG A 1 175 ? 4.242 20.770 -20.899 1.00 35.38 175 ARG A O 1
ATOM 1368 N N . GLY A 1 176 ? 2.543 21.240 -19.466 1.00 36.34 176 GLY A N 1
ATOM 1369 C CA . GLY A 1 176 ? 1.719 22.053 -20.351 1.00 36.34 176 GLY A CA 1
ATOM 1370 C C . GLY A 1 176 ? 2.314 23.449 -20.399 1.00 36.34 176 GLY A C 1
ATOM 1371 O O . GLY A 1 176 ? 2.889 23.856 -19.360 1.00 36.34 176 GLY A O 1
#

Organism: NCBI:txid64791

pLDDT: mean 77.12, std 19.4, range [35.38, 97.38]

Radius of gyration: 21.56 Å; chains: 1; bounding box: 37×41×74 Å

Secondary structure (DSSP, 8-state):
-PPPHHHHHT--S-SSGGG-PPPHHHHHHHHHHHHH---HHHHHHHHHHT---GGGGGTSPPPPPHHHHHHHTTSHHHHHHHHHHHHHHHHHHHHHHHHHHHHHHHTSHHHHTT--HHHHHHHHHHHHHHHHHHHHHHHHHHHHHHHHHHHHHHTT-TTTTTS-HHHHHHHHS---